Protein AF-A0A6S7K7B6-F1 (afdb_monomer)

Nearest PDB structures (foldseek):
  2ym6-assembly1_A  TM=7.906E-01  e=1.391E-04  Homo sapiens
  2w96-assembly1_B  TM=8.530E-01  e=3.980E-04  Homo sapiens
  4rvk-assembly1_A  TM=7.681E-01  e=3.980E-04  Homo sapiens
  8v2f-assembly4_D  TM=7.961E-01  e=1.756E-03  Homo sapiens
  8xlq-assembly1_A  TM=7.825E-01  e=2.545E-03  Homo sapiens

pLDDT: mean 87.94, std 12.82, range [50.28, 98.5]

Solvent-accessible surface area (backbone atoms only — not comparable to full-atom values): 6119 Å² total; per-residue (Å²): 111,73,70,59,52,52,51,48,51,51,39,49,50,52,51,52,53,57,33,47,79,69,81,40,51,43,64,40,57,42,68,91,28,58,37,68,49,100,84,70,46,62,44,82,50,74,42,56,56,42,64,77,20,67,43,38,66,71,41,99,58,79,73,46,60,75,89,30,54,28,65,78,62,69,76,52,53,65,76,53,55,73,60,78,59,76,72,48,53,50,36,44,52,45,10,47,50,48,42,52,49,64,75,72,107

Foldseek 3Di:
DVVLLVQLLVLLVVQLVVQQVVQFFQQADDPVQFDQDPVRHTDGPNSCVCVVCVNQPNPPDRHYDPQLFDPVSVPPPSVCSPPGHDVRSVRVVSSSVSRSVVVVD

Radius of gyration: 13.6 Å; Cα contacts (8 Å, |Δi|>4): 123; chains: 1; bounding box: 33×27×38 Å

Mean predicted aligned error: 4.57 Å

Organism: Paramuricea clavata (NCBI:txid317549)

Structure (mmCIF, N/CA/C/O backbone):
data_AF-A0A6S7K7B6-F1
#
_entry.id   AF-A0A6S7K7B6-F1
#
loop_
_atom_site.group_PDB
_atom_site.id
_atom_site.type_symbol
_atom_site.label_atom_id
_atom_site.label_alt_id
_atom_site.label_comp_id
_atom_site.label_asym_id
_atom_site.label_entity_id
_atom_site.label_seq_id
_atom_site.pdbx_PDB_ins_code
_atom_site.Cartn_x
_atom_site.Cartn_y
_atom_site.Cartn_z
_atom_site.occupancy
_atom_site.B_iso_or_equiv
_atom_site.auth_seq_id
_atom_site.auth_comp_id
_atom_site.auth_asym_id
_atom_site.auth_atom_id
_atom_site.pdbx_PDB_model_num
ATOM 1 N N . ASN A 1 1 ? -9.916 7.543 14.881 1.00 84.00 1 ASN A N 1
ATOM 2 C CA . ASN A 1 1 ? -9.696 6.656 16.055 1.00 84.00 1 ASN A CA 1
ATOM 3 C C . ASN A 1 1 ? -8.340 5.972 15.886 1.00 84.00 1 ASN A C 1
ATOM 5 O O . ASN A 1 1 ? -8.190 5.186 14.957 1.00 84.00 1 ASN A O 1
ATOM 9 N N . PHE A 1 2 ? -7.363 6.281 16.745 1.00 92.38 2 PHE A N 1
ATOM 10 C CA . PHE A 1 2 ? -5.981 5.792 16.624 1.00 92.38 2 PHE A CA 1
ATOM 11 C C . PHE A 1 2 ? -5.832 4.264 16.699 1.00 92.38 2 PHE A C 1
ATOM 13 O O . PHE A 1 2 ? -4.911 3.721 16.093 1.00 92.38 2 PHE A O 1
ATOM 20 N N . GLU A 1 3 ? -6.733 3.547 17.376 1.00 94.50 3 GLU A N 1
ATOM 21 C CA . GLU A 1 3 ? -6.683 2.078 17.433 1.00 94.50 3 GLU A CA 1
ATOM 22 C C . GLU A 1 3 ? -6.973 1.437 16.073 1.00 94.50 3 GLU A C 1
ATOM 24 O O . GLU A 1 3 ? -6.324 0.467 15.681 1.00 94.50 3 GLU A O 1
ATOM 29 N N . ILE A 1 4 ? -7.905 2.016 15.312 1.00 94.12 4 ILE A N 1
ATOM 30 C CA . ILE A 1 4 ? -8.226 1.544 13.961 1.00 94.12 4 ILE A CA 1
ATOM 31 C C . ILE A 1 4 ? -7.033 1.779 13.031 1.00 94.12 4 ILE A C 1
ATOM 33 O O . ILE A 1 4 ? -6.645 0.869 12.302 1.00 94.12 4 ILE A O 1
ATOM 37 N N . ILE A 1 5 ? -6.409 2.959 13.105 1.00 95.81 5 ILE A N 1
ATOM 38 C CA . ILE A 1 5 ? -5.238 3.306 12.285 1.00 95.81 5 ILE A CA 1
ATOM 39 C C . ILE A 1 5 ? -4.068 2.368 12.601 1.00 95.81 5 ILE A C 1
ATOM 41 O O . ILE A 1 5 ? -3.443 1.848 11.681 1.00 95.81 5 ILE A O 1
ATOM 45 N N . LYS A 1 6 ? -3.818 2.068 13.884 1.00 96.38 6 LYS A N 1
ATOM 46 C CA . LYS A 1 6 ? -2.805 1.082 14.295 1.00 96.38 6 LYS A CA 1
ATOM 47 C C . LYS A 1 6 ? -3.078 -0.309 13.719 1.00 96.38 6 LYS A C 1
ATOM 49 O O . LYS A 1 6 ? -2.150 -0.950 13.230 1.00 96.38 6 LYS A O 1
ATOM 54 N N . ARG A 1 7 ? -4.334 -0.771 13.737 1.00 96.50 7 ARG A N 1
ATOM 55 C CA . ARG A 1 7 ? -4.715 -2.068 13.151 1.00 96.50 7 ARG A CA 1
ATOM 56 C C . ARG A 1 7 ? -4.514 -2.095 11.635 1.00 96.50 7 ARG A C 1
ATOM 58 O O . ARG A 1 7 ? -3.958 -3.060 11.123 1.00 96.50 7 ARG A O 1
ATOM 65 N N . ILE A 1 8 ? -4.920 -1.034 10.936 1.00 97.25 8 ILE A N 1
ATOM 66 C CA . ILE A 1 8 ? -4.704 -0.895 9.489 1.00 97.25 8 ILE A CA 1
ATOM 67 C C . ILE A 1 8 ? -3.205 -0.910 9.179 1.00 97.25 8 ILE A C 1
ATOM 69 O O . ILE A 1 8 ? -2.769 -1.692 8.340 1.00 97.25 8 ILE A O 1
ATOM 73 N N . ALA A 1 9 ? -2.406 -0.109 9.893 1.00 98.00 9 ALA A N 1
ATOM 74 C CA . ALA A 1 9 ? -0.956 -0.065 9.724 1.00 98.00 9 ALA A CA 1
ATOM 75 C C . ALA A 1 9 ? -0.328 -1.452 9.900 1.00 98.00 9 ALA A C 1
ATOM 77 O O . ALA A 1 9 ? 0.456 -1.887 9.061 1.00 98.00 9 ALA A O 1
ATOM 78 N N . TYR A 1 10 ? -0.711 -2.164 10.962 1.00 98.25 10 TYR A N 1
ATOM 79 C CA . TYR A 1 10 ? -0.229 -3.513 11.235 1.00 98.25 10 TYR A CA 1
ATOM 80 C C . TYR A 1 10 ? -0.545 -4.483 10.089 1.00 98.25 10 TYR A C 1
ATOM 82 O O . TYR A 1 10 ? 0.357 -5.158 9.591 1.00 98.25 10 TYR A O 1
ATOM 90 N N . ASP A 1 11 ? -1.794 -4.519 9.621 1.00 98.50 11 ASP A N 1
ATOM 91 C CA . ASP A 1 11 ? -2.183 -5.431 8.546 1.00 98.50 11 ASP A CA 1
ATOM 92 C C . ASP A 1 11 ? -1.517 -5.070 7.204 1.00 98.50 11 ASP A C 1
ATOM 94 O O . ASP A 1 11 ? -1.088 -5.968 6.474 1.00 98.50 11 ASP A O 1
ATOM 98 N N . VAL A 1 12 ? -1.365 -3.776 6.886 1.00 98.38 12 VAL A N 1
ATOM 99 C CA . VAL A 1 12 ? -0.634 -3.338 5.685 1.00 98.38 12 VAL A CA 1
ATOM 100 C C . VAL A 1 12 ? 0.832 -3.758 5.770 1.00 98.38 12 VAL A C 1
ATOM 102 O O . VAL A 1 12 ? 1.356 -4.315 4.808 1.00 98.38 12 VAL A O 1
ATOM 105 N N . ILE A 1 13 ? 1.492 -3.566 6.918 1.00 98.25 13 ILE A N 1
ATOM 106 C CA . ILE A 1 13 ? 2.888 -3.983 7.125 1.00 98.25 13 ILE A CA 1
ATOM 107 C C . ILE A 1 13 ? 3.033 -5.496 6.949 1.00 98.25 13 ILE A C 1
ATOM 109 O O . ILE A 1 13 ? 3.970 -5.944 6.286 1.00 98.25 13 ILE A O 1
ATOM 113 N N . LEU A 1 14 ? 2.104 -6.294 7.486 1.00 98.31 14 LEU A N 1
ATOM 114 C CA . LEU A 1 14 ? 2.101 -7.742 7.272 1.00 98.31 14 LEU A CA 1
ATOM 115 C C . LEU A 1 14 ? 1.953 -8.102 5.789 1.00 98.31 14 LEU A C 1
ATOM 117 O O . LEU A 1 14 ? 2.687 -8.964 5.300 1.00 98.31 14 LEU A O 1
ATOM 121 N N . GLY A 1 15 ? 1.048 -7.431 5.073 1.00 97.94 15 GLY A N 1
ATOM 122 C CA . GLY A 1 15 ? 0.853 -7.616 3.636 1.00 97.94 15 GLY A CA 1
ATOM 123 C C . GLY A 1 15 ? 2.102 -7.260 2.825 1.00 97.94 15 GLY A C 1
ATOM 124 O O . GLY A 1 15 ? 2.581 -8.078 2.043 1.00 97.94 15 GLY A O 1
ATOM 125 N N . LEU A 1 16 ? 2.694 -6.089 3.063 1.00 97.12 16 LEU A N 1
ATOM 126 C CA . LEU A 1 16 ? 3.930 -5.658 2.402 1.00 97.12 16 LEU A CA 1
ATOM 127 C C . LEU A 1 16 ? 5.101 -6.593 2.726 1.00 97.12 16 LEU A C 1
ATOM 129 O O . LEU A 1 16 ? 5.869 -6.957 1.840 1.00 97.12 16 LEU A O 1
ATOM 133 N N . SER A 1 17 ? 5.213 -7.049 3.975 1.00 96.56 17 SER A N 1
ATOM 134 C CA . SER A 1 17 ? 6.226 -8.022 4.395 1.00 96.56 17 SER A CA 1
ATOM 135 C C . SER A 1 17 ? 6.046 -9.376 3.696 1.00 96.56 17 SER A C 1
ATOM 137 O O . SER A 1 17 ? 7.024 -10.016 3.307 1.00 96.56 17 SER A O 1
ATOM 139 N N . TYR A 1 18 ? 4.799 -9.817 3.499 1.00 96.88 18 TYR A N 1
ATOM 140 C CA . TYR A 1 18 ? 4.484 -11.029 2.742 1.00 96.88 18 TYR A CA 1
ATOM 141 C C . TYR A 1 18 ? 4.908 -10.925 1.271 1.00 96.88 18 TYR A C 1
ATOM 143 O O . TYR A 1 18 ? 5.478 -11.890 0.749 1.00 96.88 18 TYR A O 1
ATOM 151 N N . LEU A 1 19 ? 4.645 -9.779 0.631 1.00 95.12 19 LEU A N 1
ATOM 152 C CA . LEU A 1 19 ? 5.047 -9.498 -0.750 1.00 95.12 19 LEU A CA 1
ATOM 153 C C . LEU A 1 19 ? 6.572 -9.424 -0.872 1.00 95.12 19 LEU A C 1
ATOM 155 O O . LEU A 1 19 ? 7.155 -10.100 -1.716 1.00 95.12 19 LEU A O 1
ATOM 159 N N . ASN A 1 20 ? 7.228 -8.690 0.029 1.00 92.31 20 ASN A N 1
ATOM 160 C CA . ASN A 1 20 ? 8.672 -8.501 -0.011 1.00 92.31 20 ASN A CA 1
ATOM 161 C C . ASN A 1 20 ? 9.449 -9.820 0.140 1.00 92.31 20 ASN A C 1
ATOM 163 O O . ASN A 1 20 ? 10.443 -10.007 -0.549 1.00 92.31 20 ASN A O 1
ATOM 167 N N . ARG A 1 21 ? 8.963 -10.773 0.952 1.00 94.00 21 ARG A N 1
ATOM 168 C CA . ARG A 1 21 ? 9.542 -12.133 1.047 1.00 94.00 21 ARG A CA 1
ATOM 169 C C . ARG A 1 21 ? 9.445 -12.963 -0.243 1.00 94.00 21 ARG A C 1
ATOM 171 O O . ARG A 1 21 ? 9.999 -14.054 -0.290 1.00 94.00 21 ARG A O 1
ATOM 178 N N . ARG A 1 22 ? 8.694 -12.497 -1.241 1.00 92.50 22 ARG A N 1
ATOM 179 C CA . ARG A 1 22 ? 8.515 -13.125 -2.562 1.00 92.50 22 ARG A CA 1
ATOM 180 C C . ARG A 1 22 ? 9.114 -12.275 -3.680 1.00 92.50 22 ARG A C 1
ATOM 182 O O . ARG A 1 22 ? 8.732 -12.448 -4.829 1.00 92.50 22 ARG A O 1
ATOM 189 N N . ASP A 1 23 ? 9.971 -11.318 -3.327 1.00 88.44 23 ASP A N 1
ATOM 190 C CA . ASP A 1 23 ? 10.554 -10.346 -4.254 1.00 88.44 23 ASP A CA 1
ATOM 191 C C . ASP A 1 23 ? 9.504 -9.497 -4.996 1.00 88.44 23 ASP A C 1
ATOM 193 O O . ASP A 1 23 ? 9.756 -8.948 -6.068 1.00 88.44 23 ASP A O 1
ATOM 197 N N . ILE A 1 24 ? 8.319 -9.338 -4.392 1.00 90.50 24 ILE A N 1
ATOM 198 C CA . ILE A 1 24 ? 7.241 -8.488 -4.897 1.00 90.50 24 ILE A CA 1
ATOM 199 C C . ILE A 1 24 ? 7.243 -7.167 -4.125 1.00 90.50 24 ILE A C 1
ATOM 201 O O . ILE A 1 24 ? 7.227 -7.139 -2.894 1.00 90.50 24 ILE A O 1
ATOM 205 N N . VAL A 1 25 ? 7.218 -6.065 -4.869 1.00 91.06 25 VAL A N 1
ATOM 206 C CA . VAL A 1 25 ? 6.990 -4.705 -4.362 1.00 91.06 25 VAL A CA 1
ATOM 207 C C . VAL A 1 25 ? 5.631 -4.210 -4.846 1.00 91.06 25 VAL A C 1
ATOM 209 O O . VAL A 1 25 ? 5.252 -4.461 -5.989 1.00 91.06 25 VAL A O 1
ATOM 212 N N . HIS A 1 26 ? 4.878 -3.523 -3.990 1.00 93.88 26 HIS A N 1
ATOM 213 C CA . HIS A 1 26 ? 3.506 -3.118 -4.292 1.00 93.88 26 HIS A CA 1
ATOM 214 C C . HIS A 1 26 ? 3.454 -2.000 -5.336 1.00 93.88 26 HIS A C 1
ATOM 216 O O . HIS A 1 26 ? 2.614 -2.049 -6.242 1.00 93.88 26 HIS A O 1
ATOM 222 N N . ARG A 1 27 ? 4.319 -0.980 -5.219 1.00 90.19 27 ARG A N 1
ATOM 223 C CA . ARG A 1 27 ? 4.544 0.079 -6.232 1.00 90.19 27 ARG A CA 1
ATOM 224 C C . ARG A 1 27 ? 3.329 0.936 -6.597 1.00 90.19 27 ARG A C 1
ATOM 226 O O . ARG A 1 27 ? 3.375 1.722 -7.535 1.00 90.19 27 ARG A O 1
ATOM 233 N N . SER A 1 28 ? 2.227 0.752 -5.891 1.00 91.88 28 SER A N 1
ATOM 234 C CA . SER A 1 28 ? 0.930 1.365 -6.176 1.00 91.88 28 SER A CA 1
ATOM 235 C C . SER A 1 28 ? 0.068 1.454 -4.915 1.00 91.88 28 SER A C 1
ATOM 237 O O . SER A 1 28 ? -1.153 1.571 -5.006 1.00 91.88 28 SER A O 1
ATOM 239 N N . LEU A 1 29 ? 0.684 1.361 -3.733 1.00 96.50 29 LEU A N 1
ATOM 240 C CA . LEU A 1 29 ? -0.029 1.435 -2.464 1.00 96.50 29 LEU A CA 1
ATOM 241 C C . LEU A 1 29 ? -0.666 2.826 -2.322 1.00 96.50 29 LEU A C 1
ATOM 243 O O . LEU A 1 29 ? -0.013 3.841 -2.545 1.00 96.50 29 LEU A O 1
ATOM 247 N N . SER A 1 30 ? -1.952 2.850 -1.993 1.00 96.38 30 SER A N 1
ATOM 248 C CA . SER A 1 30 ? -2.790 4.042 -1.815 1.00 96.38 30 SER A CA 1
ATOM 249 C C . SER A 1 30 ? -4.007 3.655 -0.974 1.00 96.38 30 SER A C 1
ATOM 251 O O . SER A 1 30 ? -4.242 2.459 -0.779 1.00 96.38 30 SER A O 1
ATOM 253 N N . LEU A 1 31 ? -4.805 4.623 -0.512 1.00 96.31 31 LEU A N 1
ATOM 254 C CA . LEU A 1 31 ? -6.044 4.325 0.222 1.00 96.31 31 LEU A CA 1
ATOM 255 C C . LEU A 1 31 ? -6.993 3.413 -0.567 1.00 96.31 31 LEU A C 1
ATOM 257 O O . LEU A 1 31 ? -7.539 2.468 -0.008 1.00 96.31 31 LEU A O 1
ATOM 261 N N . GLU A 1 32 ? -7.120 3.638 -1.876 1.00 96.00 32 GLU A N 1
ATOM 262 C CA . GLU A 1 32 ? -7.966 2.836 -2.772 1.00 96.00 32 GLU A CA 1
ATOM 263 C C . GLU A 1 32 ? -7.526 1.365 -2.850 1.00 96.00 32 GLU A C 1
ATOM 265 O O . GLU A 1 32 ? -8.337 0.483 -3.125 1.00 96.00 32 GLU A O 1
ATOM 270 N N . ASN A 1 33 ? -6.245 1.089 -2.581 1.00 97.31 33 ASN A N 1
ATOM 271 C CA . ASN A 1 33 ? -5.666 -0.251 -2.665 1.00 97.31 33 ASN A CA 1
ATOM 272 C C . ASN A 1 33 ? -5.530 -0.960 -1.310 1.00 97.31 33 ASN A C 1
ATOM 274 O O . ASN A 1 33 ? -5.132 -2.129 -1.280 1.00 97.31 33 ASN A O 1
ATOM 278 N N . VAL A 1 34 ? -5.898 -0.291 -0.213 1.00 97.62 34 VAL A N 1
ATOM 279 C CA . VAL A 1 34 ? -6.026 -0.862 1.134 1.00 97.62 34 VAL A CA 1
ATOM 280 C C . VAL A 1 34 ? -7.493 -1.236 1.353 1.00 97.62 34 VAL A C 1
ATOM 282 O O . VAL A 1 34 ? -8.288 -0.460 1.876 1.00 97.62 34 VAL A O 1
ATOM 285 N N . LEU A 1 35 ? -7.868 -2.441 0.926 1.00 98.00 35 LEU A N 1
ATOM 286 C CA . LEU A 1 35 ? -9.245 -2.924 1.027 1.00 98.00 35 LEU A CA 1
ATOM 287 C C . LEU A 1 35 ? -9.522 -3.487 2.419 1.00 98.00 35 LEU A C 1
ATOM 289 O O . LEU A 1 35 ? -8.618 -4.016 3.063 1.00 98.00 35 LEU A O 1
ATOM 293 N N . LEU A 1 36 ? -10.778 -3.442 2.855 1.00 96.94 36 LEU A N 1
ATOM 294 C CA . LEU A 1 36 ? -11.237 -4.081 4.087 1.00 96.94 36 LEU A CA 1
ATOM 295 C C . LEU A 1 36 ? -12.148 -5.260 3.754 1.00 96.94 36 LEU A C 1
ATOM 297 O O . LEU A 1 36 ? -13.049 -5.139 2.925 1.00 96.94 36 LEU A O 1
ATOM 301 N N . ASP A 1 37 ? -11.925 -6.396 4.408 1.00 96.06 37 ASP A N 1
ATOM 302 C CA . ASP A 1 37 ? -12.882 -7.500 4.374 1.00 96.06 37 ASP A CA 1
ATOM 303 C C . ASP A 1 37 ? -14.041 -7.290 5.365 1.00 96.06 37 ASP A C 1
ATOM 305 O O . ASP A 1 37 ? -14.072 -6.328 6.137 1.00 96.06 37 ASP A O 1
ATOM 309 N N . VAL A 1 38 ? -15.003 -8.219 5.365 1.00 96.31 38 VAL A N 1
ATOM 310 C CA . VAL A 1 38 ? -16.197 -8.170 6.233 1.00 96.31 38 VAL A CA 1
ATOM 311 C C . VAL A 1 38 ? -15.874 -8.199 7.731 1.00 96.31 38 VAL A C 1
ATOM 313 O O . VAL A 1 38 ? -16.725 -7.862 8.548 1.00 96.31 38 VAL A O 1
ATOM 316 N N . THR A 1 39 ? -14.653 -8.588 8.105 1.00 94.31 39 THR A N 1
ATOM 317 C CA . THR A 1 39 ? -14.174 -8.602 9.494 1.00 94.31 39 THR A CA 1
ATOM 318 C C . THR A 1 39 ? -13.341 -7.364 9.840 1.00 94.31 39 THR A C 1
ATOM 320 O O . THR A 1 39 ? -12.843 -7.237 10.959 1.00 94.31 39 THR A O 1
ATOM 323 N N . GLY A 1 40 ? -13.184 -6.433 8.894 1.00 91.94 40 GLY A N 1
ATOM 324 C CA . GLY A 1 40 ? -12.395 -5.218 9.061 1.00 91.94 40 GLY A CA 1
ATOM 325 C C . GLY A 1 40 ? -10.883 -5.452 9.029 1.00 91.94 40 GLY A C 1
ATOM 326 O O . GLY A 1 40 ? -10.144 -4.642 9.598 1.00 91.94 40 GLY A O 1
ATOM 327 N N . ARG A 1 41 ? -10.418 -6.547 8.408 1.00 96.00 41 ARG A N 1
ATOM 328 C CA . ARG A 1 41 ? -8.990 -6.812 8.161 1.00 96.00 41 ARG A CA 1
ATOM 329 C C . ARG A 1 41 ? -8.578 -6.300 6.793 1.00 96.00 41 ARG A C 1
ATOM 331 O O . ARG A 1 41 ? -9.356 -6.360 5.841 1.00 96.00 41 ARG A O 1
ATOM 338 N N . VAL A 1 42 ? -7.338 -5.829 6.693 1.00 98.19 42 VAL A N 1
ATOM 339 C CA . VAL A 1 42 ? -6.829 -5.284 5.430 1.00 98.19 42 VAL A CA 1
ATOM 340 C C . VAL A 1 42 ? -6.492 -6.394 4.432 1.00 98.19 42 VAL A C 1
ATOM 342 O O . VAL A 1 42 ? -5.897 -7.416 4.785 1.00 98.19 42 VAL A O 1
ATOM 345 N N . LYS A 1 43 ? -6.805 -6.149 3.157 1.00 97.44 43 LYS A N 1
ATOM 346 C CA . LYS A 1 43 ? -6.312 -6.881 1.987 1.00 97.44 43 LYS A CA 1
ATOM 347 C C . LYS A 1 43 ? -5.680 -5.888 1.011 1.00 97.44 43 LYS A C 1
ATOM 349 O O . LYS A 1 43 ? -6.319 -4.922 0.605 1.00 97.44 43 LYS A O 1
ATOM 354 N N . LEU A 1 44 ? -4.431 -6.132 0.625 1.00 97.94 44 LEU A N 1
ATOM 355 C CA . LEU A 1 44 ? -3.752 -5.317 -0.385 1.00 97.94 44 LEU A CA 1
ATOM 356 C C . LEU A 1 44 ? -4.187 -5.755 -1.785 1.00 97.94 44 LEU A C 1
ATOM 358 O O . LEU A 1 44 ? -4.282 -6.953 -2.055 1.00 97.94 44 LEU A O 1
ATOM 362 N N . SER A 1 45 ? -4.423 -4.796 -2.675 1.00 96.69 45 SER A N 1
ATOM 363 C CA . SER A 1 45 ? -4.821 -5.048 -4.065 1.00 96.69 45 SER A CA 1
ATOM 364 C C . SER A 1 45 ? -3.888 -4.349 -5.057 1.00 96.69 45 SER A C 1
ATOM 366 O O . SER A 1 45 ? -3.054 -3.538 -4.678 1.00 96.69 45 SER A O 1
ATOM 368 N N . GLN A 1 46 ? -3.982 -4.696 -6.343 1.00 93.31 46 GLN A N 1
ATOM 369 C CA . GLN A 1 46 ? -3.216 -4.074 -7.440 1.00 93.31 46 GLN A CA 1
ATOM 370 C C . GLN A 1 46 ? -1.670 -4.161 -7.370 1.00 93.31 46 GLN A C 1
ATOM 372 O O . GLN A 1 46 ? -0.991 -3.624 -8.246 1.00 93.31 46 GLN A O 1
ATOM 377 N N . TYR A 1 47 ? -1.091 -4.914 -6.429 1.00 92.62 47 TYR A N 1
ATOM 378 C CA . TYR A 1 47 ? 0.365 -5.093 -6.278 1.00 92.62 47 TYR A CA 1
ATOM 379 C C . TYR A 1 47 ? 1.064 -5.801 -7.460 1.00 92.62 47 TYR A C 1
ATOM 381 O O . TYR A 1 47 ? 2.289 -5.832 -7.525 1.00 92.62 47 TYR A O 1
ATOM 389 N N . GLY A 1 48 ? 0.314 -6.361 -8.417 1.00 90.00 48 GLY A N 1
ATOM 390 C CA . GLY A 1 48 ? 0.864 -7.008 -9.616 1.00 90.00 48 GLY A CA 1
ATOM 391 C C . GLY A 1 48 ? 1.200 -6.056 -10.770 1.00 90.00 48 GLY A C 1
ATOM 392 O O . GLY A 1 48 ? 1.964 -6.426 -11.661 1.00 90.00 48 GLY A O 1
ATOM 393 N N . ARG A 1 49 ? 0.672 -4.821 -10.769 1.00 88.19 49 ARG A N 1
ATOM 394 C CA . ARG A 1 49 ? 0.734 -3.908 -11.930 1.00 88.19 49 ARG A CA 1
ATOM 395 C C . ARG A 1 49 ? 2.155 -3.606 -12.399 1.00 88.19 49 ARG A C 1
ATOM 397 O O . ARG A 1 49 ? 2.395 -3.545 -13.601 1.00 88.19 49 ARG A O 1
ATOM 404 N N . TYR A 1 50 ? 3.089 -3.447 -11.463 1.00 87.25 50 TYR A N 1
ATOM 405 C CA . TYR A 1 50 ? 4.501 -3.210 -11.773 1.00 87.25 50 TYR A CA 1
ATOM 406 C C . TYR A 1 50 ? 5.126 -4.354 -12.575 1.00 87.25 50 TYR A C 1
ATOM 408 O O . TYR A 1 50 ? 5.799 -4.120 -13.573 1.00 87.25 50 TYR A O 1
ATOM 416 N N . PHE A 1 51 ? 4.849 -5.595 -12.187 1.00 87.69 51 PHE A N 1
ATOM 417 C CA . PHE A 1 51 ? 5.392 -6.778 -12.852 1.00 87.69 51 PHE A CA 1
ATOM 418 C C . PHE A 1 51 ? 4.687 -7.054 -14.184 1.00 87.69 51 PHE A C 1
ATOM 420 O O . PHE A 1 51 ? 5.343 -7.363 -15.173 1.00 87.69 51 PHE A O 1
ATOM 427 N N . MET A 1 52 ? 3.366 -6.853 -14.244 1.00 89.69 52 MET A N 1
ATOM 428 C CA . MET A 1 52 ? 2.565 -7.046 -15.462 1.00 89.69 52 MET A CA 1
ATOM 429 C C . MET A 1 52 ? 2.929 -6.089 -16.607 1.00 89.69 52 MET A C 1
ATOM 431 O O . MET A 1 52 ? 2.580 -6.343 -17.753 1.00 89.69 52 MET A O 1
ATOM 435 N N . THR A 1 53 ? 3.626 -4.995 -16.310 1.00 87.06 53 THR A N 1
ATOM 436 C CA . THR A 1 53 ? 4.019 -3.951 -17.272 1.00 87.06 53 THR A CA 1
ATOM 437 C C . THR A 1 53 ? 5.521 -3.975 -17.555 1.00 87.06 53 THR A C 1
ATOM 439 O O . THR A 1 53 ? 6.131 -2.933 -17.793 1.00 87.06 53 THR A O 1
ATOM 442 N N . ASN A 1 54 ? 6.141 -5.158 -17.489 1.00 86.88 54 ASN A N 1
ATOM 443 C CA . ASN A 1 54 ? 7.584 -5.338 -17.654 1.00 86.88 54 ASN A CA 1
ATOM 444 C C . ASN A 1 54 ? 8.383 -4.361 -16.773 1.00 86.88 54 ASN A C 1
ATOM 446 O O . ASN A 1 54 ? 9.142 -3.519 -17.262 1.00 86.88 54 ASN A O 1
ATOM 450 N N . HIS A 1 55 ? 8.128 -4.411 -15.464 1.00 84.38 55 HIS A N 1
ATOM 451 C CA . HIS A 1 55 ? 8.740 -3.520 -14.475 1.00 84.38 55 HIS A CA 1
ATOM 452 C C . HIS A 1 55 ? 8.471 -2.027 -14.753 1.00 84.38 55 HIS A C 1
ATOM 454 O O . HIS A 1 55 ? 9.300 -1.167 -14.475 1.00 84.38 55 HIS A O 1
ATOM 460 N N . GLY A 1 56 ? 7.301 -1.706 -15.311 1.00 80.75 56 GLY A N 1
ATOM 461 C CA . GLY A 1 56 ? 6.886 -0.347 -15.662 1.00 80.75 56 GLY A CA 1
ATOM 462 C C . GLY A 1 56 ? 7.446 0.209 -16.967 1.00 80.75 56 GLY A C 1
ATOM 463 O O . GLY A 1 56 ? 7.130 1.344 -17.304 1.00 80.75 56 GLY A O 1
ATOM 464 N N . THR A 1 57 ? 8.224 -0.566 -17.726 1.00 82.00 57 THR A N 1
ATOM 465 C CA . THR A 1 57 ? 8.710 -0.136 -19.050 1.00 82.00 57 THR A CA 1
ATOM 466 C C . THR A 1 57 ? 7.626 -0.185 -20.129 1.00 82.00 57 THR A C 1
ATOM 468 O O . THR A 1 57 ? 7.713 0.548 -21.105 1.00 82.00 57 THR A O 1
ATOM 471 N N . ALA A 1 58 ? 6.594 -1.014 -19.945 1.00 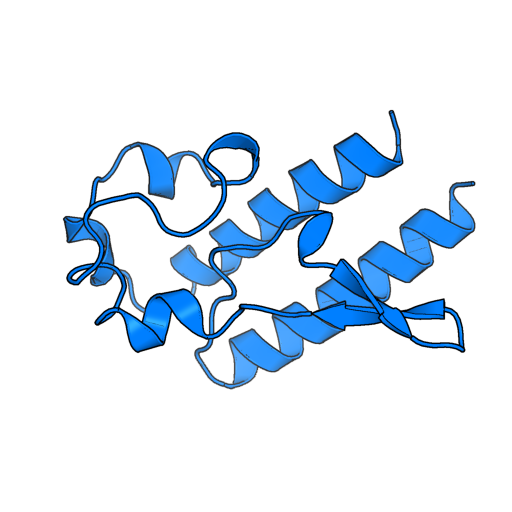84.56 58 ALA A N 1
ATOM 472 C CA . ALA A 1 58 ? 5.447 -1.132 -20.848 1.00 84.56 58 ALA A CA 1
ATOM 473 C C . ALA A 1 58 ? 4.249 -0.261 -20.414 1.00 84.56 58 ALA A C 1
ATOM 475 O O . ALA A 1 58 ? 3.107 -0.572 -20.745 1.00 84.56 58 ALA A O 1
ATOM 476 N N . ALA A 1 59 ? 4.489 0.787 -19.621 1.00 80.56 59 ALA A N 1
ATOM 477 C CA . ALA A 1 59 ? 3.470 1.736 -19.192 1.00 80.56 59 ALA A CA 1
ATOM 478 C C . ALA A 1 59 ? 3.876 3.160 -19.595 1.00 80.56 59 ALA A C 1
ATOM 480 O O . ALA A 1 59 ? 4.939 3.635 -19.205 1.00 80.56 59 ALA A O 1
ATOM 481 N N . ASP A 1 60 ? 2.997 3.855 -20.319 1.00 77.38 60 ASP A N 1
ATOM 482 C CA . ASP A 1 60 ? 3.231 5.241 -20.764 1.00 77.38 60 ASP A CA 1
ATOM 483 C C . ASP A 1 60 ? 3.155 6.261 -19.614 1.00 77.38 60 ASP A C 1
ATOM 485 O O . ASP A 1 60 ? 3.595 7.403 -19.739 1.00 77.38 60 ASP A O 1
ATOM 489 N N . PHE A 1 61 ? 2.601 5.844 -18.473 1.00 74.12 61 PHE A N 1
ATOM 490 C CA . PHE A 1 61 ? 2.415 6.663 -17.281 1.00 74.12 61 PHE A CA 1
ATOM 491 C C . PHE A 1 61 ? 2.999 5.976 -16.042 1.00 74.12 61 PHE A C 1
ATOM 493 O O . PHE A 1 61 ? 3.047 4.741 -15.986 1.00 74.12 61 PHE A O 1
ATOM 500 N N . PRO A 1 62 ? 3.393 6.748 -15.009 1.00 73.94 62 PRO A N 1
ATOM 501 C CA . PRO A 1 62 ? 3.846 6.189 -13.744 1.00 73.94 62 PRO A CA 1
ATOM 502 C C . PRO A 1 62 ? 2.840 5.194 -13.159 1.00 73.94 62 PRO A C 1
ATOM 504 O O . PRO A 1 62 ? 1.632 5.429 -13.131 1.00 73.94 62 PRO A O 1
ATOM 507 N N . ILE A 1 63 ? 3.355 4.075 -12.658 1.00 82.81 63 ILE A N 1
ATOM 508 C CA . ILE A 1 63 ? 2.549 3.092 -11.933 1.00 82.81 63 ILE A CA 1
ATOM 509 C C . ILE A 1 63 ? 2.290 3.615 -10.529 1.00 82.81 63 ILE A C 1
ATOM 511 O O . ILE A 1 63 ? 3.223 4.007 -9.834 1.00 82.81 63 ILE A O 1
ATOM 515 N N . GLY A 1 64 ? 1.023 3.577 -10.119 1.00 84.19 64 GLY A N 1
ATOM 516 C CA . GLY A 1 64 ? 0.569 4.179 -8.870 1.00 84.19 64 GLY A CA 1
ATOM 517 C C . GLY A 1 64 ? 0.179 5.647 -9.043 1.00 84.19 64 GLY A C 1
ATOM 518 O O . GLY A 1 64 ? 0.329 6.235 -10.110 1.00 84.19 64 GLY A O 1
ATOM 519 N N . SER A 1 65 ? -0.367 6.235 -7.983 1.00 90.44 65 SER A N 1
ATOM 520 C CA . SER A 1 65 ? -0.710 7.657 -7.965 1.00 90.44 65 SER A CA 1
ATOM 521 C C . SER A 1 65 ? 0.505 8.470 -7.500 1.00 90.44 65 SER A C 1
ATOM 523 O O . SER A 1 65 ? 1.035 8.162 -6.427 1.00 90.44 65 SER A O 1
ATOM 525 N N . PRO A 1 66 ? 0.940 9.515 -8.241 1.00 89.38 66 PRO A N 1
ATOM 526 C CA . PRO A 1 66 ? 2.119 10.318 -7.898 1.00 89.38 66 PRO A CA 1
ATOM 527 C C . PRO A 1 66 ? 2.132 10.865 -6.467 1.00 89.38 66 PRO A C 1
ATOM 529 O O . PRO A 1 66 ? 3.201 11.016 -5.889 1.00 89.38 66 PRO A O 1
ATOM 532 N N . ARG A 1 67 ? 0.952 11.098 -5.876 1.00 92.94 67 ARG A N 1
ATOM 533 C CA . ARG A 1 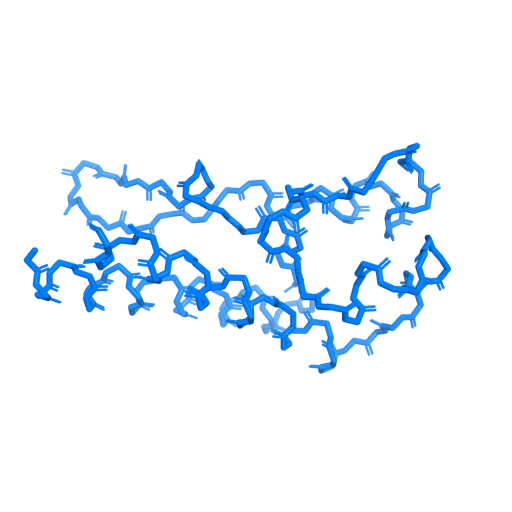67 ? 0.785 11.544 -4.484 1.00 92.94 67 ARG A CA 1
ATOM 534 C C . ARG A 1 67 ? 1.419 10.594 -3.461 1.00 92.94 67 ARG A C 1
ATOM 536 O O . ARG A 1 67 ? 1.908 11.058 -2.438 1.00 92.94 67 ARG A O 1
ATOM 543 N N . TYR A 1 68 ? 1.394 9.290 -3.726 1.00 94.94 68 TYR A N 1
ATOM 544 C CA . TYR A 1 68 ? 1.883 8.261 -2.803 1.00 94.94 68 TYR A CA 1
ATOM 545 C C . TYR A 1 68 ? 3.301 7.795 -3.137 1.00 94.94 68 TYR A C 1
ATOM 547 O O . TYR A 1 68 ? 3.905 7.069 -2.353 1.00 94.94 68 TYR A O 1
ATOM 555 N N . LEU A 1 69 ? 3.844 8.183 -4.295 1.00 90.06 69 LEU A N 1
ATOM 556 C CA . LEU A 1 69 ? 5.138 7.690 -4.749 1.00 90.06 69 LEU A CA 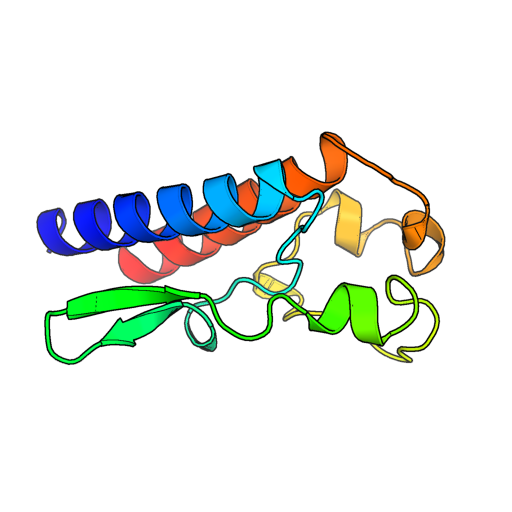1
ATOM 557 C C . LEU A 1 69 ? 6.288 8.331 -3.973 1.00 90.06 69 LEU A C 1
ATOM 559 O O . LEU A 1 69 ? 6.314 9.536 -3.730 1.00 90.06 69 LEU A O 1
ATOM 563 N N . ALA A 1 70 ? 7.271 7.500 -3.633 1.00 90.69 70 ALA A N 1
ATOM 564 C CA . ALA A 1 70 ? 8.510 7.954 -3.025 1.00 90.69 70 ALA A CA 1
ATOM 565 C C . ALA A 1 70 ? 9.301 8.858 -3.991 1.00 90.69 70 ALA A C 1
ATOM 567 O O . ALA A 1 70 ? 9.258 8.647 -5.210 1.00 90.69 70 ALA A O 1
ATOM 568 N N . PRO A 1 71 ? 10.036 9.861 -3.487 1.00 88.38 71 PRO A N 1
ATOM 569 C CA . PRO A 1 71 ? 10.726 10.836 -4.326 1.00 88.38 71 PRO A CA 1
A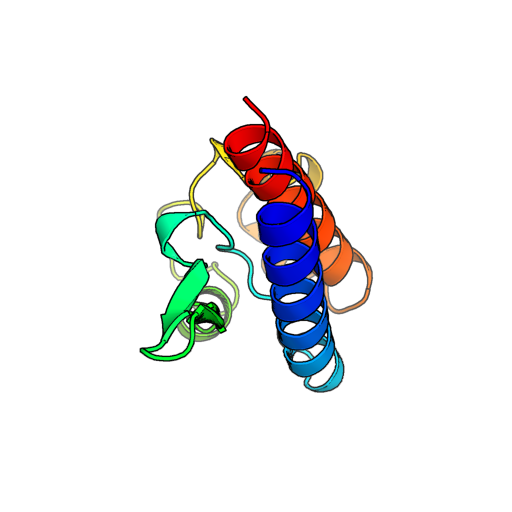TOM 570 C C . PRO A 1 71 ? 11.731 10.184 -5.282 1.00 88.38 71 PRO A C 1
ATOM 572 O O . PRO A 1 71 ? 11.803 10.559 -6.449 1.00 88.38 71 PRO A O 1
ATOM 575 N N . GLU A 1 72 ? 12.456 9.156 -4.845 1.00 85.56 72 GLU A N 1
ATOM 576 C CA . GLU A 1 72 ? 13.392 8.401 -5.681 1.00 85.56 72 GLU A CA 1
ATOM 577 C C . GLU A 1 72 ? 12.719 7.706 -6.873 1.00 85.56 72 GLU A C 1
ATOM 579 O O . GLU A 1 72 ? 13.370 7.450 -7.884 1.00 85.56 72 GLU A O 1
ATOM 584 N N . ILE A 1 73 ? 11.415 7.439 -6.773 1.00 82.56 73 ILE A N 1
ATOM 585 C CA . ILE A 1 73 ? 10.612 6.837 -7.835 1.00 82.56 73 ILE A CA 1
ATOM 586 C C . ILE A 1 73 ? 10.129 7.889 -8.827 1.00 82.56 73 ILE A C 1
ATOM 588 O O . ILE A 1 73 ? 10.139 7.638 -10.029 1.00 82.56 73 ILE A O 1
ATOM 592 N N . LEU A 1 74 ? 9.729 9.061 -8.333 1.00 80.69 74 LEU A N 1
ATOM 593 C CA . LEU A 1 74 ? 9.297 10.179 -9.171 1.00 80.69 74 LEU A CA 1
ATOM 594 C C . LEU A 1 74 ? 10.462 10.775 -9.970 1.00 80.69 74 LEU A C 1
ATOM 596 O O . LEU A 1 74 ? 10.318 11.075 -11.152 1.00 80.69 74 LEU A O 1
ATOM 600 N N . LEU A 1 75 ? 11.623 10.931 -9.332 1.00 79.06 75 LEU A N 1
ATOM 601 C CA . LEU A 1 75 ? 12.754 11.678 -9.885 1.00 79.06 75 LEU A CA 1
ATOM 602 C C . LEU A 1 75 ? 13.567 10.913 -10.936 1.00 79.06 75 LEU A C 1
ATOM 604 O O . LEU A 1 75 ? 14.324 11.533 -11.677 1.00 79.06 75 LEU A O 1
ATOM 608 N N . ARG A 1 76 ? 13.473 9.580 -10.993 1.00 70.00 76 ARG A N 1
ATOM 609 C CA . ARG A 1 76 ? 14.409 8.757 -11.786 1.00 70.00 76 ARG A CA 1
ATOM 610 C C . ARG A 1 76 ? 13.833 8.178 -13.081 1.00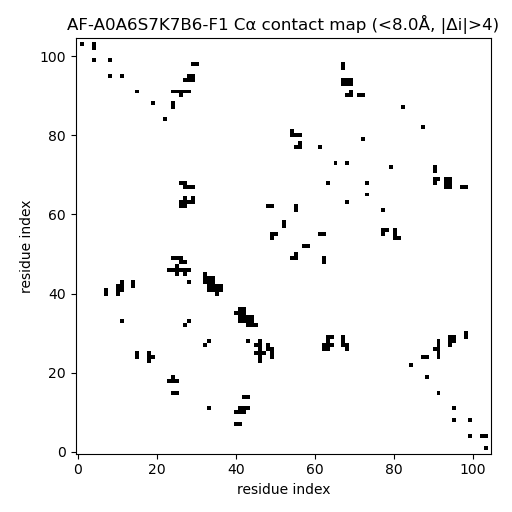 70.00 76 ARG A C 1
ATOM 612 O O . ARG A 1 76 ? 14.548 7.480 -13.797 1.00 70.00 76 ARG A O 1
ATOM 619 N N . GLY A 1 77 ? 12.595 8.530 -13.431 1.00 59.03 77 GLY A N 1
ATOM 620 C CA . GLY A 1 77 ? 11.966 8.154 -14.701 1.00 59.03 77 GLY A CA 1
ATOM 621 C C . GLY A 1 77 ? 11.797 6.634 -14.909 1.00 59.03 77 GLY A C 1
ATOM 622 O O . GLY A 1 77 ? 12.055 5.841 -14.001 1.00 59.03 77 GLY A O 1
ATOM 623 N N . PRO A 1 78 ? 11.379 6.193 -16.112 1.00 51.38 78 PRO A N 1
ATOM 624 C CA . PRO A 1 78 ? 11.054 4.786 -16.407 1.00 51.38 78 PRO A CA 1
ATOM 625 C C . PRO A 1 78 ? 12.244 3.814 -16.305 1.00 51.38 78 PRO A C 1
ATOM 627 O O . PRO A 1 78 ? 12.059 2.603 -16.216 1.00 51.38 78 PRO A O 1
ATOM 630 N N . GLN A 1 79 ? 13.476 4.334 -16.321 1.00 52.31 79 GLN A N 1
ATOM 631 C CA . GLN A 1 79 ? 14.714 3.547 -16.389 1.00 52.31 79 GLN A CA 1
ATOM 632 C C . GLN A 1 79 ? 15.126 2.937 -15.037 1.0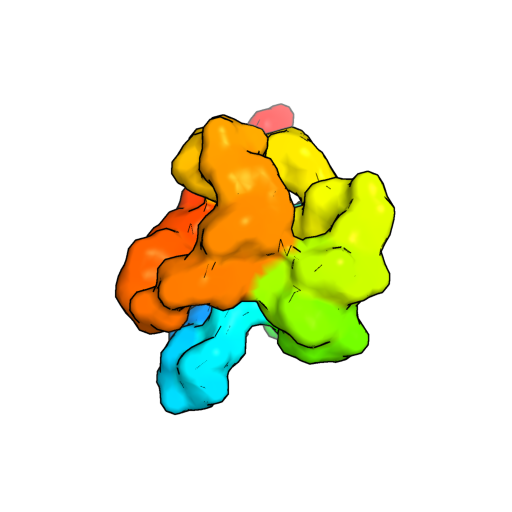0 52.31 79 GLN A C 1
ATOM 634 O O . GLN A 1 79 ? 16.017 2.092 -14.978 1.00 52.31 79 GLN A O 1
ATOM 639 N N . TYR A 1 80 ? 14.468 3.327 -13.940 1.00 56.66 80 TYR A N 1
ATOM 640 C CA . TYR A 1 80 ? 14.724 2.775 -12.605 1.00 56.66 80 TYR A CA 1
ATOM 641 C C . TYR A 1 80 ? 14.032 1.427 -12.347 1.00 56.66 80 TYR A C 1
ATOM 643 O O . TYR A 1 80 ? 14.161 0.867 -11.259 1.00 56.66 80 TYR A O 1
ATOM 651 N N . SER A 1 81 ? 13.359 0.868 -13.359 1.00 50.78 81 SER A N 1
ATOM 652 C CA . SER A 1 81 ? 12.848 -0.510 -13.376 1.00 50.78 81 SER A CA 1
ATOM 653 C C . SER A 1 81 ? 13.919 -1.572 -13.067 1.00 50.78 81 SER A C 1
ATOM 655 O O . SER A 1 81 ? 13.593 -2.696 -12.687 1.00 50.78 81 SER A O 1
ATOM 657 N N . LEU A 1 82 ? 15.198 -1.189 -13.164 1.00 50.28 82 LEU A N 1
ATOM 658 C CA . LEU A 1 82 ? 16.378 -2.014 -12.904 1.00 50.28 82 LEU A CA 1
ATOM 659 C C . LEU A 1 82 ? 16.857 -2.010 -11.441 1.00 50.28 82 LEU A C 1
ATOM 661 O O . LEU A 1 82 ? 17.791 -2.740 -11.114 1.00 50.28 82 LEU A O 1
ATOM 665 N N . LEU A 1 83 ? 16.246 -1.230 -10.539 1.00 54.88 83 LEU A N 1
ATOM 666 C CA . LEU A 1 83 ? 16.526 -1.357 -9.107 1.00 54.88 83 LEU A CA 1
ATOM 667 C C . LEU A 1 83 ? 15.822 -2.579 -8.512 1.00 54.88 83 LEU A C 1
ATOM 669 O O . LEU A 1 83 ? 14.730 -2.513 -7.938 1.00 54.88 83 LEU A O 1
ATOM 673 N N . SER A 1 84 ? 16.495 -3.716 -8.624 1.00 52.03 84 SER A N 1
ATOM 674 C CA . SER A 1 84 ? 16.153 -4.940 -7.911 1.00 52.03 84 SER A CA 1
ATOM 675 C C . SER A 1 84 ? 16.465 -4.814 -6.413 1.00 52.03 84 SER A C 1
ATOM 677 O O . SER A 1 84 ? 17.562 -4.406 -6.029 1.00 52.03 84 SER A O 1
ATOM 679 N N . GLY A 1 85 ? 15.524 -5.224 -5.557 1.00 62.06 85 GLY A N 1
ATOM 680 C CA . GLY A 1 85 ? 15.778 -5.497 -4.137 1.00 62.06 85 GLY A CA 1
ATOM 681 C C . GLY A 1 85 ? 15.389 -4.390 -3.145 1.00 62.06 85 GLY A C 1
ATOM 682 O O . GLY A 1 85 ? 14.351 -3.740 -3.271 1.00 62.06 85 GLY A O 1
ATOM 683 N N . ALA A 1 86 ? 16.211 -4.222 -2.101 1.00 56.09 86 ALA A N 1
ATOM 684 C CA . ALA A 1 86 ? 15.880 -3.514 -0.856 1.00 56.09 86 ALA A CA 1
ATOM 685 C C .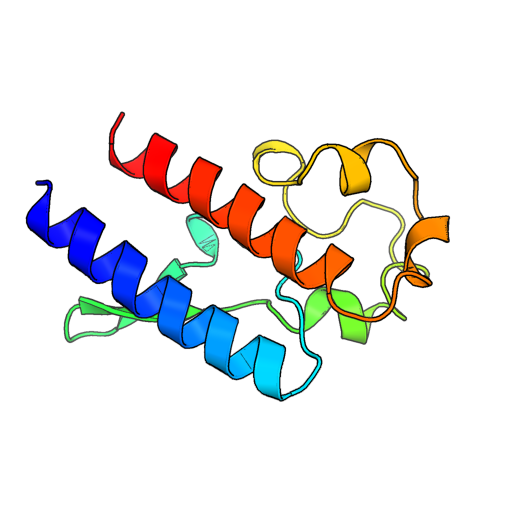 ALA A 1 86 ? 15.497 -2.030 -1.013 1.00 56.09 86 ALA A C 1
ATOM 687 O O . ALA A 1 86 ? 14.761 -1.506 -0.182 1.00 56.09 86 ALA A O 1
ATOM 688 N N . SER A 1 87 ? 15.959 -1.344 -2.064 1.00 64.44 87 SER A N 1
ATOM 689 C CA . SER A 1 87 ? 15.578 0.059 -2.291 1.00 64.44 87 SER A CA 1
ATOM 690 C C . SER A 1 87 ? 14.117 0.189 -2.727 1.00 64.44 87 SER A C 1
ATOM 692 O O . SER A 1 87 ? 13.444 1.149 -2.363 1.00 64.44 87 SER A O 1
ATOM 694 N N . SER A 1 88 ? 13.596 -0.802 -3.453 1.00 75.19 88 SER A N 1
ATOM 695 C CA . SER A 1 88 ? 12.223 -0.788 -3.959 1.00 75.19 88 SER A CA 1
ATOM 696 C C . SER A 1 88 ? 11.200 -1.117 -2.867 1.00 75.19 88 SER A C 1
ATOM 698 O O . SER A 1 88 ? 10.084 -0.607 -2.910 1.00 75.19 88 SER A O 1
ATOM 700 N N . SER A 1 89 ? 11.576 -1.887 -1.837 1.00 86.50 89 SER A N 1
ATOM 701 C CA . SER A 1 89 ? 10.698 -2.137 -0.683 1.00 86.50 89 SER A CA 1
ATOM 702 C C . SER A 1 89 ? 10.583 -0.929 0.251 1.00 86.50 89 SER A C 1
ATOM 704 O O . SER A 1 89 ? 9.545 -0.736 0.881 1.00 86.50 89 SER A O 1
ATOM 706 N N . LYS A 1 90 ? 11.606 -0.064 0.310 1.00 92.06 90 LYS A N 1
ATOM 707 C CA . LYS A 1 90 ? 11.535 1.208 1.050 1.00 92.06 90 LYS A CA 1
ATOM 708 C C . LYS A 1 90 ? 10.565 2.206 0.411 1.00 92.06 90 LYS A C 1
ATOM 710 O O . LYS A 1 90 ? 9.916 2.946 1.146 1.00 92.06 90 LYS A O 1
ATOM 715 N N . ALA A 1 91 ? 10.370 2.152 -0.906 1.00 91.12 91 ALA A N 1
ATOM 716 C CA . ALA A 1 91 ? 9.361 2.968 -1.581 1.00 91.12 91 ALA A CA 1
ATOM 717 C C . ALA A 1 91 ? 7.919 2.612 -1.151 1.00 91.12 91 ALA A C 1
ATOM 719 O O . ALA A 1 91 ? 7.067 3.494 -1.027 1.00 91.12 91 ALA A O 1
ATOM 720 N N . ASP A 1 92 ? 7.637 1.338 -0.857 1.00 94.94 92 ASP A N 1
ATOM 721 C CA . ASP A 1 92 ? 6.335 0.936 -0.302 1.00 94.94 92 ASP A CA 1
ATOM 722 C C . ASP A 1 92 ? 6.157 1.431 1.146 1.00 94.94 92 ASP A C 1
ATOM 724 O O . ASP A 1 92 ? 5.048 1.783 1.546 1.00 94.94 92 ASP A O 1
ATOM 728 N N . VAL A 1 93 ? 7.246 1.526 1.923 1.00 96.56 93 VAL A N 1
ATOM 729 C CA . VAL A 1 93 ? 7.226 2.117 3.276 1.00 96.56 93 VAL A CA 1
ATOM 730 C C . VAL A 1 93 ? 6.914 3.613 3.218 1.00 96.56 93 VAL A C 1
ATOM 732 O O . VAL A 1 93 ? 6.115 4.094 4.020 1.00 96.56 93 VAL A O 1
ATOM 735 N N . TRP A 1 94 ? 7.485 4.342 2.255 1.00 96.31 94 TRP A N 1
ATOM 736 C CA . TRP A 1 94 ? 7.110 5.736 1.999 1.00 96.31 94 TRP A CA 1
ATOM 737 C C . TRP A 1 94 ? 5.617 5.859 1.684 1.00 96.31 94 TRP A C 1
ATOM 739 O O . TRP A 1 94 ? 4.911 6.649 2.310 1.00 96.31 94 TRP A O 1
ATOM 749 N N . SER A 1 95 ? 5.130 5.031 0.756 1.00 96.75 95 SER A N 1
ATOM 750 C CA . SER A 1 95 ? 3.723 5.034 0.340 1.00 96.75 95 SER A CA 1
ATOM 751 C C . SER A 1 95 ? 2.788 4.767 1.527 1.00 96.75 95 SER A C 1
ATOM 753 O O . SER A 1 95 ? 1.763 5.432 1.673 1.00 96.75 95 SER A O 1
ATOM 755 N N . LEU A 1 96 ? 3.165 3.843 2.424 1.00 97.88 96 LEU A N 1
ATOM 756 C CA . LEU A 1 96 ? 2.445 3.591 3.674 1.00 97.88 96 LEU A CA 1
ATOM 757 C C . LEU A 1 96 ? 2.439 4.826 4.581 1.00 97.88 96 LEU A C 1
ATOM 759 O O . LEU A 1 96 ? 1.409 5.127 5.174 1.00 97.88 96 LEU A O 1
ATOM 763 N N . GLY A 1 97 ? 3.554 5.553 4.678 1.00 98.12 97 GLY A N 1
ATOM 764 C CA . GLY A 1 97 ? 3.621 6.811 5.421 1.00 98.12 97 GLY A CA 1
ATOM 765 C C . GLY A 1 97 ? 2.551 7.803 4.966 1.00 98.12 97 GLY A C 1
ATOM 766 O O . GLY A 1 97 ? 1.791 8.291 5.797 1.00 98.12 97 GLY A O 1
ATOM 767 N N . ILE A 1 98 ? 2.422 8.012 3.652 1.00 98.06 98 ILE A N 1
ATOM 768 C CA . ILE A 1 98 ? 1.390 8.889 3.076 1.00 98.06 98 ILE A CA 1
ATOM 769 C C . ILE A 1 98 ? -0.022 8.384 3.406 1.00 98.06 98 ILE A C 1
ATOM 771 O O . ILE A 1 98 ? -0.851 9.163 3.870 1.00 98.06 98 ILE A O 1
ATOM 775 N N . VAL A 1 99 ? -0.284 7.080 3.248 1.00 97.69 99 VAL A N 1
ATOM 776 C CA . VAL A 1 99 ? -1.579 6.469 3.608 1.00 97.69 99 VAL A CA 1
ATOM 777 C C . VAL A 1 99 ? -1.926 6.710 5.081 1.00 97.69 99 VAL A C 1
ATOM 779 O O . VAL A 1 99 ? -3.050 7.088 5.396 1.00 97.69 99 VAL A O 1
ATOM 782 N N . LEU A 1 100 ? -0.977 6.508 5.998 1.00 97.38 100 LEU A N 1
ATOM 783 C CA . LEU A 1 100 ? -1.217 6.717 7.426 1.00 97.38 100 LEU A CA 1
ATOM 784 C C . LEU A 1 100 ? -1.409 8.194 7.767 1.00 97.38 100 LEU A C 1
ATOM 786 O O . LEU A 1 100 ? -2.245 8.500 8.611 1.00 97.38 100 LEU A O 1
ATOM 790 N N . THR A 1 101 ? -0.684 9.102 7.111 1.00 97.00 101 THR A N 1
ATOM 791 C CA . THR A 1 101 ? -0.904 10.545 7.258 1.00 97.00 101 THR A CA 1
ATOM 792 C C . THR A 1 101 ? -2.320 10.926 6.835 1.00 97.00 101 THR A C 1
ATOM 794 O O . THR A 1 101 ? -2.999 11.608 7.593 1.00 97.00 101 THR A 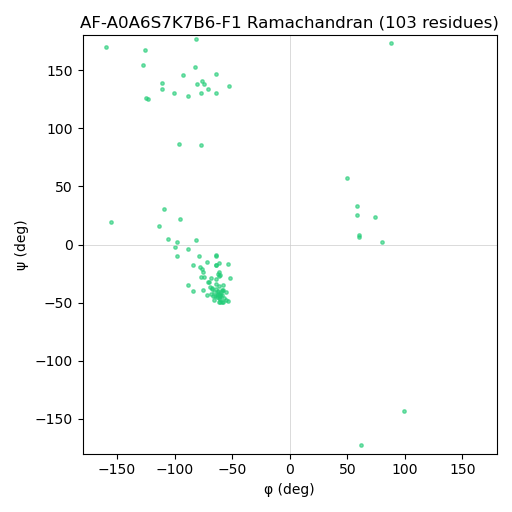O 1
ATOM 797 N N . GLU A 1 102 ? -2.804 10.438 5.692 1.00 95.88 102 GLU A N 1
ATOM 798 C CA . GLU A 1 102 ? -4.173 10.710 5.229 1.00 95.88 102 GLU A CA 1
ATOM 799 C C . GLU A 1 102 ? -5.256 10.128 6.147 1.00 95.88 102 GLU A C 1
ATOM 801 O O . GLU A 1 102 ? -6.328 10.704 6.244 1.00 95.88 102 GLU A O 1
ATOM 806 N N . LEU A 1 103 ? -4.994 9.015 6.841 1.00 95.00 103 LEU A N 1
ATOM 807 C CA . LEU A 1 103 ? -5.934 8.455 7.824 1.00 95.00 103 LEU A CA 1
ATOM 808 C C . LEU A 1 103 ? -5.956 9.212 9.161 1.00 95.00 103 LEU A C 1
ATOM 810 O O . LEU A 1 103 ? -6.887 9.030 9.950 1.00 95.00 103 LEU A O 1
ATOM 814 N N . VAL A 1 104 ? -4.893 9.961 9.463 1.00 94.62 104 VAL A N 1
ATOM 815 C CA . VAL 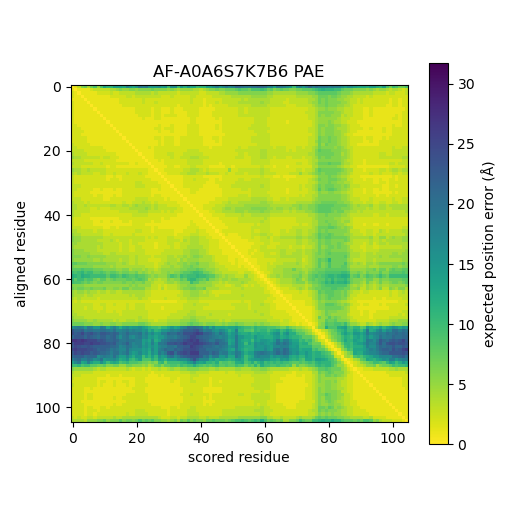A 1 104 ? -4.760 10.750 10.698 1.00 94.62 104 VAL A CA 1
ATOM 816 C C . VAL A 1 104 ? -5.342 12.154 10.534 1.00 94.62 104 VAL A C 1
ATOM 818 O O . VAL A 1 104 ? -5.862 12.686 11.517 1.00 94.62 104 VAL A O 1
ATOM 821 N N . LEU A 1 105 ? -5.219 12.738 9.338 1.00 91.50 105 LEU A N 1
ATOM 822 C CA . LEU A 1 105 ? -5.782 14.041 8.967 1.00 91.50 105 LEU A CA 1
ATOM 823 C C . LEU A 1 105 ? -7.309 13.981 8.812 1.00 91.50 105 LEU A C 1
ATOM 825 O O . LEU A 1 105 ? -7.945 14.999 9.164 1.00 91.50 105 LEU A O 1
#

Secondary structure (DSSP, 8-state):
-HHHHHHHHHHHHHHHHHHHTTT---S---GGGEEE-TTS-EEE--TTHHHHTTTTTT-SS-SS-GGGS-HHHHTT-GGGGG--SHHHHHHHHHHHHHHHHHHH-

Sequence (105 aa):
NFEIIKRIAYDVILGLSYLNRRDIVHRSLSLENVLLDVTGRVKLSQYGRYFMTNHGTAADFPIGSPRYLAPEILLRGPQYSLLSGASSSKADVWSLGIVLTELVL

InterPro domains:
  IPR000719 Protein kinase domain [PF00069] (4-104)
  IPR000719 Protein kinase domain [PS50011] (1-105)
  IPR011009 Protein kinase-like domain superfamily [SSF56112] (3-104)